Protein AF-A0A1L5KG13-F1 (afdb_monomer_lite)

Secondary structure (DSSP, 8-state):
-HHHHHHHHHHHHHHHHHHHHH-HHHHHHHHHHHHHHHHHHHTT-------STHHHHHHHHHH-

Structure (mmCIF, N/CA/C/O backbone):
data_AF-A0A1L5KG13-F1
#
_entry.id   AF-A0A1L5KG13-F1
#
loop_
_atom_site.group_PDB
_atom_site.id
_atom_site.type_symbol
_atom_site.label_atom_id
_atom_site.label_alt_id
_atom_site.label_comp_id
_atom_site.label_asym_id
_atom_site.label_entity_id
_atom_site.label_seq_id
_atom_site.pdbx_PDB_ins_code
_atom_site.Cartn_x
_atom_site.Cartn_y
_atom_site.Cartn_z
_atom_site.occupancy
_atom_site.B_iso_or_equiv
_atom_site.auth_seq_id
_atom_site.auth_comp_id
_atom_site.auth_asym_id
_atom_site.auth_atom_id
_atom_site.pdbx_PDB_model_num
ATOM 1 N N . MET A 1 1 ? -10.181 -2.389 31.502 1.00 76.00 1 MET A N 1
ATOM 2 C CA . MET A 1 1 ? -8.975 -1.544 31.358 1.00 76.00 1 MET A CA 1
ATOM 3 C C . MET A 1 1 ? -8.183 -1.895 30.102 1.00 76.00 1 MET A C 1
ATOM 5 O O . MET A 1 1 ? -8.137 -1.050 29.230 1.00 76.00 1 MET A O 1
ATOM 9 N N . TYR A 1 2 ? -7.631 -3.107 29.926 1.00 95.75 2 TYR A N 1
ATOM 10 C CA . TYR A 1 2 ? -6.914 -3.432 28.671 1.00 95.75 2 TYR A CA 1
ATOM 11 C C . TYR A 1 2 ? -7.809 -3.839 27.496 1.00 95.75 2 TYR A C 1
ATOM 13 O O . TYR A 1 2 ? -7.449 -3.590 26.354 1.00 95.75 2 TYR A O 1
ATOM 21 N N . GLN A 1 3 ? -8.981 -4.433 27.752 1.00 98.00 3 GLN A N 1
ATOM 22 C CA . GLN A 1 3 ? -9.899 -4.811 26.667 1.00 98.00 3 GLN A CA 1
ATOM 23 C C . GLN A 1 3 ? -10.366 -3.600 25.852 1.00 98.00 3 GLN A C 1
ATOM 25 O O . GLN A 1 3 ? -10.552 -3.715 24.646 1.00 98.00 3 GLN A O 1
ATOM 30 N N . ASP A 1 4 ? -10.540 -2.453 26.506 1.00 97.94 4 ASP A N 1
ATOM 31 C CA . ASP A 1 4 ? -10.985 -1.224 25.853 1.00 97.94 4 ASP A CA 1
ATOM 32 C C . ASP A 1 4 ? -9.866 -0.644 24.986 1.00 97.94 4 ASP A C 1
ATOM 34 O O . ASP A 1 4 ? -10.112 -0.320 23.833 1.00 97.94 4 ASP A O 1
ATOM 38 N N . LEU A 1 5 ? -8.622 -0.640 25.486 1.00 98.31 5 LEU A N 1
ATOM 39 C CA . LEU A 1 5 ? -7.450 -0.267 24.691 1.00 98.31 5 LEU A CA 1
ATOM 40 C C . LEU A 1 5 ? -7.313 -1.156 23.448 1.00 98.31 5 LEU A C 1
ATOM 42 O O . LEU A 1 5 ? -7.213 -0.643 22.345 1.00 98.31 5 LEU A O 1
ATOM 46 N N . ILE A 1 6 ? -7.399 -2.481 23.606 1.00 98.50 6 ILE A N 1
ATOM 47 C CA . ILE A 1 6 ? -7.319 -3.421 22.476 1.00 98.50 6 ILE A CA 1
ATOM 48 C C . ILE A 1 6 ? -8.404 -3.124 21.433 1.00 98.50 6 ILE A C 1
ATOM 50 O O . ILE A 1 6 ? -8.116 -3.096 20.241 1.00 98.50 6 ILE A O 1
ATOM 54 N N . ARG A 1 7 ? -9.653 -2.895 21.861 1.00 98.50 7 ARG A N 1
ATOM 55 C CA . ARG A 1 7 ? -10.740 -2.546 20.933 1.00 98.50 7 ARG A CA 1
ATOM 56 C C . ARG A 1 7 ? -10.497 -1.206 20.246 1.00 98.50 7 ARG A C 1
ATOM 58 O O . ARG A 1 7 ? -10.820 -1.086 19.071 1.00 98.50 7 ARG A O 1
ATOM 65 N N . ASN A 1 8 ? -9.937 -0.230 20.954 1.00 98.56 8 ASN A N 1
ATOM 66 C CA . ASN A 1 8 ? -9.663 1.090 20.401 1.00 98.56 8 ASN A CA 1
ATOM 67 C C . ASN A 1 8 ? -8.613 1.029 19.287 1.00 98.56 8 ASN A C 1
ATOM 69 O O . ASN A 1 8 ? -8.904 1.511 18.201 1.00 98.56 8 ASN A O 1
ATOM 73 N N . GLU A 1 9 ? -7.477 0.358 19.498 1.00 98.69 9 GLU A N 1
ATOM 74 C CA . GLU A 1 9 ? -6.434 0.226 18.461 1.00 98.69 9 GLU A CA 1
ATOM 75 C C . GLU A 1 9 ? -6.953 -0.516 17.216 1.00 98.69 9 GLU A C 1
ATOM 77 O O . GLU A 1 9 ? -6.648 -0.161 16.079 1.00 98.69 9 GLU A O 1
ATOM 82 N N . LEU A 1 10 ? -7.796 -1.540 17.411 1.00 98.75 10 LEU A N 1
ATOM 83 C CA . LEU A 1 10 ? -8.429 -2.257 16.298 1.00 98.75 10 LEU A CA 1
ATOM 84 C C . LEU A 1 10 ? -9.419 -1.370 15.528 1.00 98.75 10 LEU A C 1
ATOM 86 O O . LEU A 1 10 ? -9.471 -1.435 14.300 1.00 98.75 10 LEU A O 1
ATOM 90 N N . ASN A 1 11 ? -10.198 -0.545 16.234 1.00 98.75 11 ASN A N 1
ATOM 91 C CA . ASN A 1 11 ? -11.115 0.405 15.606 1.00 98.75 11 ASN A CA 1
ATOM 92 C C . ASN A 1 11 ? -10.360 1.521 14.867 1.00 98.75 11 ASN A C 1
ATOM 94 O O . ASN A 1 11 ? -10.770 1.885 13.769 1.00 98.75 11 ASN A O 1
ATO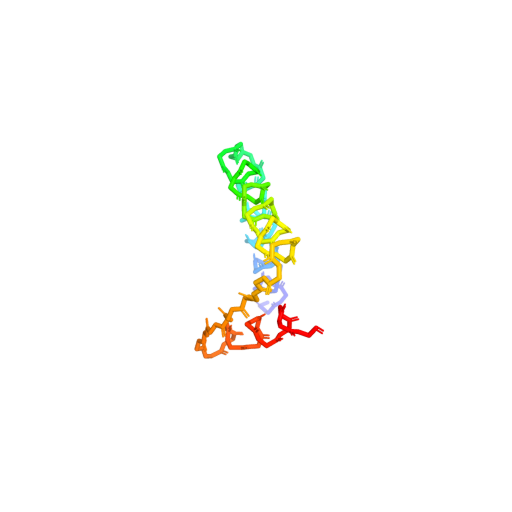M 98 N N . GLU A 1 12 ? -9.243 2.011 15.409 1.00 98.81 12 GLU A N 1
ATOM 99 C CA . GLU A 1 12 ? -8.389 3.011 14.754 1.00 98.81 12 GLU A CA 1
ATOM 100 C C . GLU A 1 12 ? -7.782 2.471 13.452 1.00 98.81 12 GLU A C 1
ATOM 102 O O . GLU A 1 12 ? -7.807 3.144 12.417 1.00 98.81 12 GLU A O 1
ATOM 107 N N . ALA A 1 13 ? -7.302 1.224 13.456 1.00 98.81 13 ALA A N 1
ATOM 108 C CA . ALA A 1 13 ? -6.820 0.570 12.242 1.00 98.81 13 ALA A CA 1
ATOM 109 C C . ALA A 1 13 ? -7.937 0.416 11.191 1.00 98.81 13 ALA A C 1
ATOM 111 O O . ALA A 1 13 ? -7.709 0.653 10.001 1.00 98.81 13 ALA A O 1
ATOM 112 N N . ALA A 1 14 ? -9.153 0.058 11.620 1.00 98.81 14 ALA A N 1
ATOM 113 C CA . ALA A 1 14 ? -10.309 -0.059 10.732 1.00 98.81 14 ALA A CA 1
ATOM 114 C C . ALA A 1 14 ? -10.718 1.294 10.123 1.00 98.81 14 ALA A C 1
ATOM 116 O O . ALA A 1 14 ? -10.994 1.368 8.925 1.00 98.81 14 ALA A O 1
ATOM 117 N N . GLU A 1 15 ? -10.718 2.366 10.917 1.00 98.81 15 GLU A N 1
ATOM 118 C CA . GLU A 1 15 ? -10.999 3.725 10.447 1.00 98.81 15 GLU A CA 1
ATOM 119 C C . GLU A 1 15 ? -9.920 4.217 9.475 1.00 98.81 15 GLU A C 1
ATOM 121 O O . GLU A 1 15 ? -10.240 4.747 8.411 1.00 98.81 15 GLU A O 1
ATOM 126 N N . THR A 1 16 ? -8.644 3.964 9.779 1.00 98.81 16 THR A N 1
ATOM 127 C CA . THR A 1 16 ? -7.522 4.290 8.888 1.00 98.81 16 THR A CA 1
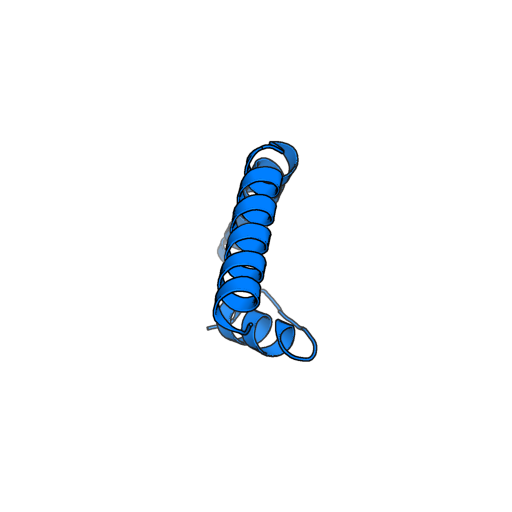ATOM 128 C C . THR A 1 16 ? -7.682 3.612 7.528 1.00 98.81 16 THR A C 1
ATOM 130 O O . THR A 1 16 ? -7.537 4.263 6.493 1.00 98.81 16 THR A O 1
ATOM 133 N N . LEU A 1 17 ? -8.042 2.323 7.512 1.00 98.81 17 LEU A N 1
ATOM 134 C CA . LEU A 1 17 ? -8.308 1.591 6.274 1.00 98.81 17 LEU A CA 1
ATOM 135 C C . LEU A 1 17 ? -9.510 2.168 5.513 1.00 98.81 17 LEU A C 1
ATOM 137 O O . LEU A 1 17 ? -9.439 2.329 4.294 1.00 98.81 17 LEU A O 1
ATOM 141 N N . ALA A 1 18 ? -10.599 2.495 6.214 1.00 98.81 18 ALA A N 1
ATOM 142 C CA . ALA A 1 18 ? -11.789 3.078 5.602 1.00 98.81 18 ALA A CA 1
ATOM 143 C C . ALA A 1 18 ? -11.483 4.432 4.944 1.00 98.81 18 ALA A C 1
ATOM 145 O O . ALA A 1 18 ? -11.874 4.657 3.800 1.00 98.81 18 ALA A O 1
ATOM 146 N N . ASN A 1 19 ? -10.732 5.296 5.629 1.00 98.75 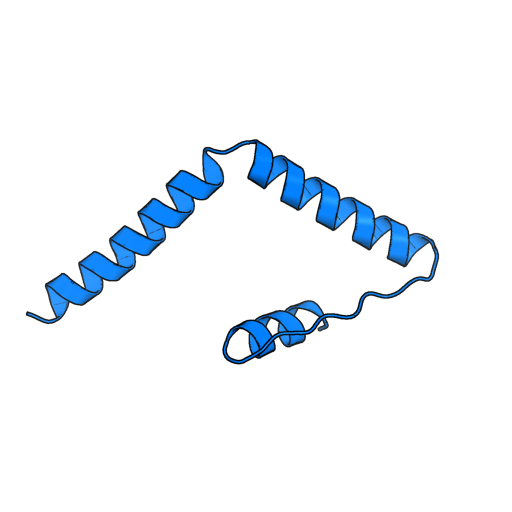19 ASN A N 1
ATOM 147 C CA . ASN A 1 19 ? -10.320 6.600 5.115 1.00 98.75 19 ASN A CA 1
ATOM 148 C C . ASN A 1 19 ? -9.376 6.461 3.914 1.00 98.75 19 ASN A C 1
ATOM 150 O O . ASN A 1 19 ? -9.548 7.153 2.913 1.00 98.75 19 ASN A O 1
ATOM 154 N N . PHE A 1 20 ? -8.413 5.537 3.978 1.00 98.75 20 PHE A N 1
ATOM 155 C CA . PHE A 1 20 ? -7.486 5.287 2.874 1.00 98.75 20 PHE A CA 1
ATOM 156 C C . PHE A 1 20 ? -8.210 4.800 1.611 1.00 98.75 20 PHE A C 1
ATOM 158 O O . PHE A 1 20 ? -7.880 5.250 0.514 1.00 98.75 20 PHE A O 1
ATOM 165 N N . LEU A 1 21 ? -9.209 3.921 1.768 1.00 98.50 21 LEU A N 1
ATOM 166 C CA . LEU A 1 21 ? -10.017 3.372 0.673 1.00 98.50 21 LEU A CA 1
ATOM 167 C C . LEU A 1 21 ? -10.933 4.416 0.015 1.00 98.50 21 LEU A C 1
ATOM 169 O O . LEU A 1 21 ? -11.194 4.316 -1.178 1.00 98.50 21 LEU A O 1
ATOM 173 N N . GLN A 1 22 ? -11.441 5.387 0.777 1.00 98.25 22 GLN A N 1
ATOM 174 C CA . GLN A 1 22 ? -12.361 6.411 0.263 1.00 98.25 22 GLN A CA 1
ATOM 175 C C . GLN A 1 22 ? -11.682 7.448 -0.641 1.00 98.25 22 GLN A C 1
ATOM 177 O O . GLN A 1 22 ? -12.365 8.134 -1.401 1.00 98.25 22 GLN A O 1
ATOM 182 N N . ASP A 1 23 ? -10.358 7.578 -0.569 1.00 98.44 23 ASP A N 1
ATOM 183 C CA . ASP A 1 23 ? -9.605 8.473 -1.438 1.00 98.44 23 ASP A CA 1
ATOM 184 C C . ASP A 1 23 ? -9.175 7.747 -2.723 1.00 98.44 23 ASP A C 1
ATOM 186 O O . ASP A 1 23 ? -8.200 6.992 -2.757 1.00 98.44 23 ASP A O 1
ATOM 190 N N . GLU A 1 24 ? -9.885 8.020 -3.819 1.00 98.31 24 GLU A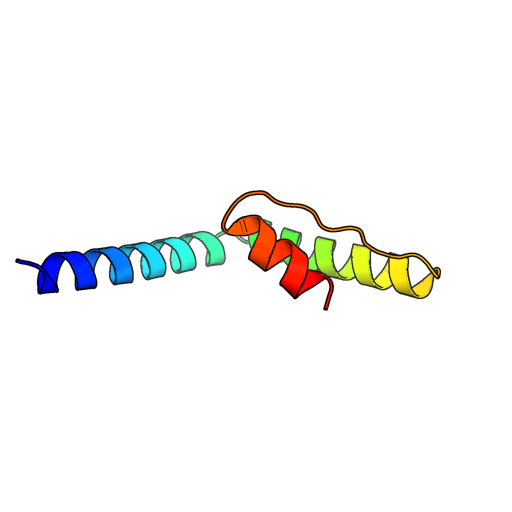 N 1
ATOM 191 C CA . GLU A 1 24 ? -9.577 7.487 -5.154 1.00 98.31 24 GLU A CA 1
ATOM 192 C C . GLU A 1 24 ? -8.136 7.785 -5.607 1.00 98.31 24 GLU A C 1
ATOM 194 O O . GLU A 1 24 ? -7.551 7.025 -6.387 1.00 98.31 24 GLU A O 1
ATOM 199 N N . ALA A 1 25 ? -7.503 8.854 -5.104 1.00 98.62 25 ALA A N 1
ATOM 200 C CA . ALA A 1 25 ? -6.108 9.143 -5.417 1.00 98.62 25 ALA A CA 1
ATOM 201 C C . ALA A 1 25 ? -5.166 8.044 -4.899 1.00 98.62 25 ALA A C 1
ATOM 203 O O . ALA A 1 25 ? -4.176 7.738 -5.577 1.00 98.62 25 ALA A O 1
ATOM 204 N N . ASN A 1 26 ? -5.492 7.407 -3.767 1.00 98.75 26 ASN A N 1
ATOM 205 C CA . ASN A 1 26 ? -4.737 6.280 -3.216 1.00 98.75 26 ASN A CA 1
ATOM 206 C C . ASN A 1 26 ? -4.864 5.040 -4.107 1.00 98.75 26 ASN A C 1
ATOM 208 O O . ASN A 1 26 ? -3.853 4.412 -4.434 1.00 98.75 26 ASN A O 1
ATOM 212 N N . ILE A 1 27 ? -6.074 4.728 -4.583 1.00 98.69 27 ILE A N 1
ATOM 213 C CA . ILE A 1 27 ? -6.316 3.606 -5.505 1.00 98.69 27 ILE A CA 1
ATOM 214 C C . ILE A 1 27 ? -5.550 3.813 -6.812 1.00 98.69 27 ILE A C 1
ATOM 216 O O . ILE A 1 27 ? -4.824 2.927 -7.277 1.00 98.69 27 ILE A O 1
ATOM 220 N N . HIS A 1 28 ? -5.610 5.024 -7.365 1.00 98.69 28 HIS A N 1
ATOM 221 C CA . HIS A 1 28 ? 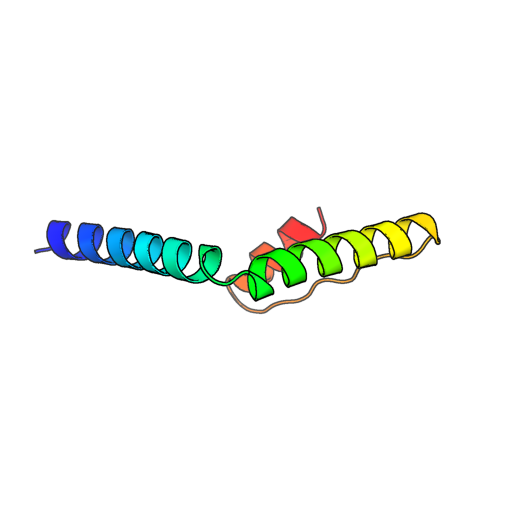-4.832 5.375 -8.544 1.00 98.69 28 HIS A CA 1
ATOM 222 C C . HIS A 1 28 ? -3.319 5.314 -8.297 1.00 98.69 28 HIS A C 1
ATOM 224 O O . HIS A 1 28 ? -2.575 4.913 -9.1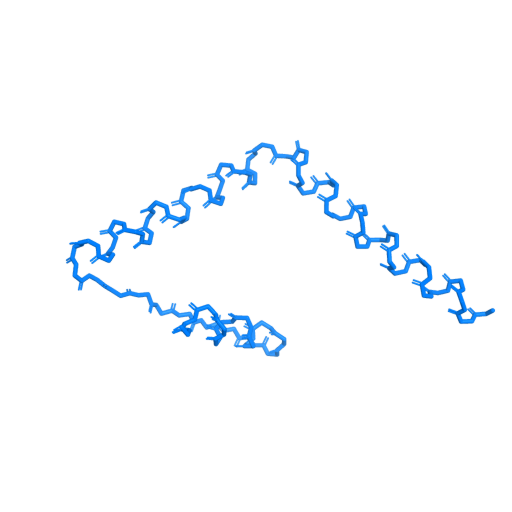94 1.00 98.69 28 HIS A O 1
ATOM 230 N N . ALA A 1 29 ? -2.832 5.707 -7.118 1.00 98.81 29 ALA A N 1
ATOM 231 C CA . ALA A 1 29 ? -1.412 5.629 -6.783 1.00 98.81 29 ALA A CA 1
ATOM 232 C C . ALA A 1 29 ? -0.916 4.177 -6.729 1.00 98.81 29 ALA A C 1
ATOM 234 O O . ALA A 1 29 ? 0.120 3.880 -7.330 1.00 98.81 29 ALA A O 1
ATOM 235 N N . ILE A 1 30 ? -1.681 3.273 -6.107 1.00 98.81 30 ILE A N 1
ATOM 236 C CA . ILE A 1 30 ? -1.381 1.833 -6.066 1.00 98.81 30 ILE A CA 1
ATOM 237 C C . ILE A 1 30 ? -1.298 1.265 -7.486 1.00 98.81 30 ILE A C 1
ATOM 239 O O . ILE A 1 30 ? -0.309 0.618 -7.836 1.00 98.81 30 ILE A O 1
ATOM 243 N N . GLN A 1 31 ? -2.288 1.561 -8.336 1.00 98.81 31 GLN A N 1
ATOM 244 C CA . GLN A 1 31 ? -2.287 1.097 -9.724 1.00 98.81 31 GLN A CA 1
ATOM 245 C C . GLN A 1 31 ? -1.058 1.603 -10.492 1.00 98.81 31 GLN A C 1
ATOM 247 O O . GLN A 1 31 ? -0.394 0.823 -11.176 1.00 98.81 31 GLN A O 1
ATOM 252 N N . ARG A 1 32 ? -0.728 2.898 -10.384 1.00 98.81 32 ARG A N 1
ATOM 253 C CA . ARG A 1 32 ? 0.439 3.473 -11.074 1.00 98.81 32 ARG A CA 1
ATOM 254 C C . ARG A 1 32 ? 1.750 2.846 -10.605 1.00 98.81 32 ARG A C 1
ATOM 256 O O . ARG A 1 32 ? 2.603 2.570 -11.445 1.00 98.81 32 ARG A O 1
ATOM 263 N N . ALA A 1 33 ? 1.906 2.604 -9.302 1.00 98.75 33 ALA A N 1
ATOM 264 C CA . ALA A 1 33 ? 3.095 1.956 -8.753 1.00 98.75 33 ALA A CA 1
ATOM 265 C C . ALA A 1 33 ? 3.267 0.533 -9.309 1.00 98.75 33 ALA A C 1
ATOM 267 O O . ALA A 1 33 ? 4.347 0.187 -9.787 1.00 98.75 33 ALA A O 1
ATOM 268 N N . ALA A 1 34 ? 2.191 -0.260 -9.334 1.00 98.75 34 ALA A N 1
ATOM 269 C CA . ALA A 1 34 ? 2.215 -1.615 -9.882 1.00 98.75 34 ALA A CA 1
ATOM 270 C C . ALA A 1 34 ? 2.556 -1.638 -11.383 1.00 98.75 34 ALA A C 1
ATOM 272 O O . ALA A 1 34 ? 3.386 -2.440 -11.812 1.00 98.75 34 ALA A O 1
ATOM 273 N N . VAL A 1 35 ? 1.963 -0.737 -12.176 1.00 98.81 35 VAL A N 1
ATOM 274 C CA . VAL A 1 35 ? 2.253 -0.624 -13.618 1.00 98.81 35 VAL A CA 1
ATOM 275 C C . VAL A 1 35 ? 3.716 -0.244 -13.858 1.00 98.81 35 VAL A C 1
ATOM 277 O O . VAL A 1 35 ? 4.388 -0.908 -14.644 1.00 98.81 35 VAL A O 1
ATOM 280 N N . LEU A 1 36 ? 4.238 0.756 -13.140 1.00 98.81 36 LEU A N 1
ATOM 281 C CA . LEU A 1 36 ? 5.636 1.185 -13.254 1.00 98.81 36 LEU A CA 1
ATOM 282 C C . LEU A 1 36 ? 6.617 0.035 -12.980 1.00 98.81 36 LEU A C 1
ATOM 284 O O . LEU A 1 36 ? 7.577 -0.158 -13.727 1.00 98.81 36 LEU A O 1
ATOM 288 N N . LEU A 1 37 ? 6.378 -0.731 -11.914 1.00 98.75 37 LEU A N 1
ATOM 289 C CA . LEU A 1 37 ? 7.219 -1.870 -11.552 1.00 98.75 37 LEU A CA 1
ATOM 290 C C . LEU A 1 37 ? 7.139 -2.982 -12.602 1.00 98.75 37 LEU A C 1
ATOM 292 O O . LEU A 1 37 ? 8.174 -3.475 -13.048 1.00 98.75 37 LEU A O 1
ATOM 296 N N . ALA A 1 38 ? 5.930 -3.330 -13.052 1.00 98.75 38 ALA A N 1
ATOM 297 C CA . ALA A 1 38 ? 5.729 -4.338 -14.089 1.00 98.75 38 ALA A CA 1
ATOM 298 C C . ALA A 1 38 ? 6.440 -3.967 -15.399 1.00 98.75 38 ALA A C 1
ATOM 300 O O . ALA A 1 38 ? 7.063 -4.822 -16.028 1.00 98.75 38 ALA A O 1
ATOM 301 N N . ASP A 1 39 ? 6.378 -2.700 -15.805 1.00 98.81 39 ASP A N 1
ATOM 302 C CA . ASP A 1 39 ? 7.036 -2.228 -17.020 1.00 98.81 39 ASP A CA 1
ATOM 303 C C . ASP A 1 39 ? 8.563 -2.194 -16.872 1.00 98.81 39 ASP A C 1
ATOM 305 O O . ASP A 1 39 ? 9.269 -2.586 -17.802 1.00 98.81 39 ASP A O 1
ATOM 309 N N . SER A 1 40 ? 9.079 -1.845 -15.687 1.00 98.75 40 SER A N 1
ATOM 310 C CA . SER A 1 40 ? 10.507 -1.981 -15.366 1.00 98.75 40 SER A CA 1
ATOM 311 C C . SER A 1 40 ? 10.977 -3.428 -15.534 1.00 98.75 40 SER A C 1
ATOM 313 O O . SER A 1 40 ? 11.962 -3.678 -16.228 1.00 98.75 40 SER A O 1
ATOM 315 N N . PHE A 1 41 ? 10.242 -4.403 -14.991 1.00 98.56 41 PHE A N 1
ATOM 316 C CA . PHE A 1 41 ? 10.598 -5.819 -15.118 1.00 98.56 41 PHE A CA 1
ATOM 317 C C . PHE A 1 41 ? 10.526 -6.325 -16.563 1.00 98.56 41 PHE A C 1
ATOM 319 O O . PHE A 1 41 ? 11.437 -7.022 -17.008 1.00 98.56 41 PHE A O 1
ATOM 326 N N . LYS A 1 42 ? 9.503 -5.935 -17.337 1.00 98.62 42 LYS A N 1
ATOM 327 C CA . LYS A 1 42 ? 9.410 -6.274 -18.772 1.00 98.62 42 LYS A CA 1
ATOM 328 C C . LYS A 1 42 ? 10.587 -5.722 -19.579 1.00 98.62 42 LYS A C 1
ATOM 330 O O . LYS A 1 42 ? 11.000 -6.348 -20.550 1.00 98.62 42 LYS A O 1
ATOM 335 N N . ALA A 1 43 ? 11.133 -4.576 -19.176 1.00 98.75 43 ALA A N 1
ATOM 336 C CA . ALA A 1 43 ? 12.319 -3.975 -19.781 1.00 98.75 43 ALA A CA 1
ATOM 337 C C . ALA A 1 43 ? 13.649 -4.583 -19.279 1.00 98.75 43 ALA A C 1
ATOM 339 O O . ALA A 1 43 ? 14.716 -4.083 -19.630 1.00 98.75 43 ALA A O 1
ATOM 340 N N . GLY A 1 44 ? 13.612 -5.641 -18.458 1.00 98.50 44 GLY A N 1
ATOM 341 C CA . GLY A 1 44 ? 14.801 -6.263 -17.862 1.00 98.50 44 GLY A CA 1
ATOM 342 C C . GLY A 1 44 ? 15.385 -5.486 -16.675 1.00 98.50 44 GLY A C 1
ATOM 343 O O . GLY A 1 44 ? 16.521 -5.730 -16.269 1.00 98.50 44 GLY A O 1
ATOM 344 N N . GLY A 1 45 ? 14.630 -4.529 -16.133 1.00 98.50 45 GLY A N 1
ATOM 345 C CA . GLY A 1 45 ? 14.967 -3.783 -14.930 1.00 98.50 45 GLY A CA 1
ATOM 346 C C . GLY A 1 45 ? 14.756 -4.587 -13.645 1.00 98.50 45 GLY A C 1
ATOM 347 O O . GLY A 1 45 ? 14.297 -5.727 -13.649 1.00 98.50 45 GLY A O 1
ATOM 348 N N . LYS A 1 46 ? 15.094 -3.962 -12.516 1.00 98.06 46 LYS A N 1
ATOM 349 C CA . LYS A 1 46 ? 14.875 -4.491 -11.164 1.00 98.06 46 LYS A CA 1
ATOM 350 C C . LYS A 1 46 ? 14.429 -3.372 -10.230 1.00 98.06 46 LYS A C 1
ATOM 352 O O . LYS A 1 46 ? 14.681 -2.200 -10.514 1.00 98.06 46 LYS A O 1
ATOM 357 N N . VAL A 1 47 ? 13.830 -3.736 -9.105 1.00 98.31 47 VAL A N 1
ATOM 358 C CA . VAL A 1 47 ? 13.466 -2.808 -8.031 1.00 98.31 47 VAL A CA 1
ATOM 359 C C . VAL A 1 47 ? 14.445 -2.946 -6.866 1.00 98.31 47 VAL A C 1
ATOM 361 O O . VAL A 1 47 ? 14.976 -4.027 -6.626 1.00 98.31 47 VAL A O 1
ATOM 364 N N . LEU A 1 48 ? 14.717 -1.841 -6.174 1.00 98.25 48 LEU A N 1
ATOM 365 C CA . LEU A 1 48 ? 15.466 -1.816 -4.920 1.00 98.25 48 LEU A CA 1
ATOM 366 C C . LEU A 1 48 ? 14.555 -1.206 -3.852 1.00 98.25 48 LEU A C 1
ATOM 368 O O . LEU A 1 48 ? 14.118 -0.067 -4.012 1.00 98.25 48 LEU A O 1
ATOM 372 N N . SER A 1 49 ? 14.266 -1.951 -2.790 1.00 98.31 49 SER A N 1
ATOM 373 C CA . SER A 1 49 ? 13.489 -1.494 -1.635 1.00 98.31 49 SER A CA 1
ATOM 374 C C . SER A 1 49 ? 14.407 -1.216 -0.441 1.00 98.31 49 SER A C 1
ATOM 376 O O . SER A 1 49 ? 15.418 -1.889 -0.235 1.00 98.31 49 SER A O 1
ATOM 378 N N . CYS A 1 50 ? 14.078 -0.200 0.357 1.00 98.25 50 CYS A N 1
ATOM 379 C CA . CYS A 1 50 ? 14.776 0.106 1.603 1.00 98.25 50 CYS A CA 1
ATOM 380 C C . CYS A 1 50 ? 13.825 0.759 2.614 1.00 98.25 50 CYS A C 1
ATOM 382 O O . CYS A 1 50 ? 12.854 1.415 2.245 1.00 98.25 50 CYS A O 1
ATOM 384 N N . GLY A 1 51 ? 14.108 0.567 3.901 1.00 97.81 51 GLY A N 1
ATOM 385 C CA . GLY A 1 51 ? 13.296 1.068 5.007 1.00 97.81 51 GLY A CA 1
ATOM 386 C C . GLY A 1 51 ? 13.999 0.844 6.345 1.00 97.81 51 GLY A C 1
ATOM 387 O O . GLY A 1 51 ? 14.944 0.057 6.421 1.00 97.81 51 GLY A O 1
ATOM 388 N N . ASN A 1 52 ? 13.546 1.545 7.389 1.00 98.06 52 ASN A N 1
ATOM 389 C CA . ASN A 1 52 ? 14.096 1.471 8.748 1.00 98.06 52 ASN A CA 1
ATOM 390 C C . ASN A 1 52 ? 13.058 0.883 9.717 1.00 98.06 52 ASN A C 1
ATOM 392 O O . ASN A 1 52 ? 11.862 1.119 9.553 1.00 98.06 52 ASN A O 1
ATOM 396 N N . GLY A 1 53 ? 13.499 0.173 10.761 1.00 97.56 53 GLY A N 1
ATOM 397 C CA . GLY A 1 53 ? 12.598 -0.377 11.785 1.00 97.56 53 GLY A CA 1
ATOM 398 C C . GLY A 1 53 ? 11.579 -1.357 11.196 1.00 97.56 53 GLY A C 1
ATOM 399 O O . GLY A 1 53 ? 11.956 -2.224 10.416 1.00 97.56 53 GLY A O 1
ATOM 400 N N . GLY A 1 54 ? 10.291 -1.209 11.527 1.00 97.19 54 GLY A N 1
ATOM 401 C CA . GLY A 1 54 ? 9.227 -2.049 10.955 1.00 97.19 54 GLY A CA 1
ATOM 402 C C . GLY A 1 54 ? 9.172 -1.999 9.422 1.00 97.19 54 GLY A C 1
ATOM 403 O O . GLY A 1 54 ? 9.052 -3.038 8.784 1.00 97.19 54 GLY A O 1
ATOM 404 N N . SER A 1 55 ? 9.413 -0.831 8.817 1.00 97.50 55 SER A N 1
ATOM 405 C CA . SER A 1 55 ? 9.451 -0.686 7.354 1.00 97.50 55 SER A CA 1
ATOM 406 C C . SER A 1 55 ? 10.636 -1.401 6.698 1.00 97.50 55 SER A C 1
ATOM 408 O O . SER A 1 55 ? 10.634 -1.603 5.487 1.00 97.50 55 SER A O 1
ATOM 410 N N . HIS A 1 56 ? 11.667 -1.778 7.465 1.00 97.81 56 HIS A N 1
ATOM 411 C CA . HIS A 1 56 ? 12.721 -2.655 6.957 1.00 97.81 56 HIS A CA 1
ATOM 412 C C . HIS A 1 56 ? 12.172 -4.055 6.648 1.00 97.81 56 HIS A C 1
ATOM 414 O O . HIS A 1 56 ? 12.527 -4.626 5.619 1.00 97.81 56 HIS A O 1
ATOM 420 N N . CYS A 1 57 ? 11.280 -4.579 7.498 1.00 97.56 57 CYS A N 1
ATOM 421 C CA . CYS A 1 57 ? 10.608 -5.855 7.260 1.00 97.56 57 CYS A CA 1
ATOM 422 C C . CYS A 1 57 ? 9.725 -5.787 6.009 1.00 97.56 57 CYS A C 1
ATOM 424 O O . CYS A 1 57 ? 9.797 -6.690 5.185 1.00 97.56 57 CYS A O 1
ATOM 426 N N . ASP A 1 58 ? 8.975 -4.697 5.818 1.00 98.12 58 ASP A N 1
ATOM 427 C CA . ASP A 1 58 ? 8.149 -4.506 4.616 1.00 98.12 58 ASP A CA 1
ATOM 428 C C . ASP A 1 58 ? 9.007 -4.415 3.347 1.00 98.12 58 ASP A C 1
ATOM 430 O O . ASP A 1 58 ? 8.686 -5.021 2.328 1.00 98.12 58 ASP A O 1
ATOM 434 N N . ALA A 1 59 ? 10.131 -3.688 3.404 1.00 98.38 59 ALA A N 1
ATOM 435 C CA . ALA A 1 59 ? 11.064 -3.588 2.286 1.00 98.38 59 ALA A CA 1
ATOM 436 C C . ALA A 1 59 ? 11.682 -4.948 1.928 1.00 98.38 59 ALA A C 1
ATOM 438 O O . ALA A 1 59 ? 11.837 -5.241 0.742 1.00 98.38 59 ALA A O 1
ATOM 439 N N . MET A 1 60 ? 12.021 -5.760 2.933 1.00 97.44 60 MET A N 1
ATOM 440 C CA . MET A 1 60 ? 12.515 -7.121 2.739 1.00 97.44 60 MET A CA 1
ATOM 441 C C . MET A 1 60 ? 11.434 -8.007 2.124 1.00 97.44 60 MET A C 1
ATOM 443 O O . MET A 1 60 ? 11.684 -8.577 1.072 1.00 97.44 60 MET A O 1
ATOM 447 N N . HIS A 1 61 ? 10.234 -8.038 2.711 1.00 98.12 61 HIS A N 1
ATOM 448 C CA . HIS A 1 61 ? 9.109 -8.832 2.213 1.00 98.12 61 HIS A CA 1
ATOM 449 C C . HIS A 1 61 ? 8.720 -8.463 0.778 1.00 98.12 61 HIS A C 1
ATOM 451 O O . HIS A 1 61 ? 8.420 -9.328 -0.032 1.00 98.12 61 HIS A O 1
ATOM 457 N N . PHE A 1 62 ? 8.772 -7.178 0.426 1.00 98.00 62 PHE A N 1
ATOM 458 C CA . PHE A 1 62 ? 8.517 -6.731 -0.941 1.00 98.00 62 PHE A CA 1
ATOM 459 C C . PHE A 1 62 ? 9.569 -7.223 -1.953 1.00 98.00 62 PHE A C 1
ATOM 461 O O . PHE A 1 62 ? 9.266 -7.334 -3.139 1.00 98.00 62 PHE A O 1
ATOM 468 N N . ALA A 1 63 ? 10.808 -7.460 -1.518 1.00 96.56 63 ALA A N 1
ATOM 469 C CA . ALA A 1 63 ? 11.890 -7.927 -2.383 1.00 96.56 63 ALA A CA 1
ATOM 470 C C . ALA A 1 63 ? 11.979 -9.461 -2.504 1.00 96.56 63 ALA A C 1
ATOM 472 O O . ALA A 1 63 ? 12.809 -9.932 -3.286 1.00 96.56 63 ALA A O 1
ATOM 473 N N . GLU A 1 64 ? 11.182 -10.211 -1.732 1.00 83.31 64 GLU A N 1
ATOM 474 C CA . GLU A 1 64 ? 11.063 -11.680 -1.800 1.00 83.31 64 GLU A CA 1
ATOM 475 C C . GLU A 1 64 ? 10.353 -12.145 -3.081 1.00 83.31 64 GLU A C 1
ATOM 477 O O . GLU A 1 64 ? 10.851 -13.126 -3.684 1.00 83.31 64 GLU A O 1
#

pLDDT: mean 97.78, std 3.37, range [76.0, 98.81]

Sequence (64 aa):
MYQDLIRNELNEAAETLANFLQDEANIHAIQRAAVLLADSFKAGGKVLSCGNGGSHCDAMHFAE

Radius of gyration: 16.76 Å; chains: 1; bounding box: 28×21×51 Å

Foldseek 3Di:
DVVVVVVVVVVVVVVVVVVCVVDVVNVVVVVVVVVVQVVCVVVVHDDQFDDDDPSRVVSVVVRD